Protein AF-A0A060Z9L2-F1 (afdb_monomer_lite)

Secondary structure (DSSP, 8-state):
--S------GGGTT--HHHHHHHHHHHHHH-S---SHHHHHTSBSTT-TTSEETTEE---HHHHHTT--BGGGGB-TTSSBPPHHHHHHHH-S-S-HHHHHHHHHHS-HHHHHHTTSSHHHHHHHHHS--

Radius of gyration: 17.35 Å; chains: 1; bounding box: 51×40×43 Å

Foldseek 3Di:
DDPPPPDPDPPPPPDDPVVVVVVVVVVVVLPPPDPDLVVQQADFLAQRCQQDDVSGTDDQVLCVVLVVTGNVSQADLQLARDDPVRNCVVRNCSDDNVSVVSRVVSHPPCSNVVSRPPSNPVVVVVVVVD

Organism: Oncorhynchus mykiss (NCBI:txid8022)

Structure (mmCIF, N/CA/C/O backbone):
data_AF-A0A060Z9L2-F1
#
_entry.id   AF-A0A060Z9L2-F1
#
loop_
_atom_site.group_PDB
_atom_site.id
_atom_site.type_symbol
_atom_site.label_atom_id
_atom_site.label_alt_id
_atom_site.label_comp_id
_atom_site.label_asym_id
_atom_site.label_entity_id
_atom_site.label_seq_id
_atom_site.pdbx_PDB_ins_code
_atom_site.Cartn_x
_atom_site.Cartn_y
_atom_site.Cartn_z
_atom_site.occupancy
_atom_site.B_iso_or_equiv
_atom_site.auth_seq_id
_atom_site.auth_comp_id
_atom_site.auth_asym_id
_atom_site.auth_atom_id
_atom_site.pdbx_PDB_model_num
ATOM 1 N N . MET A 1 1 ? 26.633 0.006 -10.367 1.00 34.53 1 MET A N 1
ATOM 2 C CA . MET A 1 1 ? 26.242 -1.398 -10.113 1.00 34.53 1 MET A CA 1
ATOM 3 C C . MET A 1 1 ? 24.764 -1.528 -10.430 1.00 34.53 1 MET A C 1
ATOM 5 O O . MET A 1 1 ? 23.983 -0.739 -9.917 1.00 34.53 1 MET A O 1
ATOM 9 N N . SER A 1 2 ? 24.419 -2.414 -11.362 1.00 31.83 2 SER A N 1
ATOM 10 C CA . SER A 1 2 ? 23.063 -2.561 -11.902 1.00 31.83 2 SER A CA 1
ATOM 11 C C . SER A 1 2 ? 22.111 -3.151 -10.847 1.00 31.83 2 SER A C 1
ATOM 13 O O . SER A 1 2 ? 22.476 -4.153 -10.234 1.00 31.83 2 SER A O 1
ATOM 15 N N . PRO A 1 3 ? 20.909 -2.585 -10.629 1.00 38.44 3 PRO A N 1
ATOM 16 C CA . PRO A 1 3 ? 19.928 -3.100 -9.668 1.00 38.44 3 PRO A CA 1
ATOM 17 C C . PRO A 1 3 ? 19.221 -4.387 -10.139 1.00 38.44 3 PRO A C 1
ATOM 19 O O . PRO A 1 3 ? 18.342 -4.888 -9.448 1.00 38.44 3 PRO A O 1
ATOM 22 N N . PHE A 1 4 ? 19.601 -4.940 -11.295 1.00 44.03 4 PHE A N 1
ATOM 23 C CA . PHE A 1 4 ? 18.936 -6.077 -11.937 1.00 44.03 4 PHE A CA 1
ATOM 24 C C . PHE A 1 4 ? 19.599 -7.432 -11.661 1.00 44.03 4 PHE A C 1
ATOM 26 O O . PHE A 1 4 ? 19.669 -8.270 -12.556 1.00 44.03 4 PHE A O 1
ATOM 33 N N . ALA A 1 5 ? 20.062 -7.688 -10.435 1.00 43.72 5 ALA A N 1
ATOM 34 C CA . ALA A 1 5 ? 20.358 -9.061 -10.015 1.00 43.72 5 ALA A CA 1
ATOM 35 C C . ALA A 1 5 ? 19.027 -9.813 -9.806 1.00 43.72 5 ALA A C 1
ATOM 37 O O . ALA A 1 5 ? 18.581 -10.047 -8.685 1.00 43.72 5 ALA A O 1
ATOM 38 N N . ILE A 1 6 ? 18.336 -10.085 -10.914 1.00 48.91 6 ILE A N 1
ATOM 39 C CA . ILE A 1 6 ? 17.106 -10.863 -10.961 1.00 48.91 6 ILE A CA 1
ATOM 40 C C . ILE A 1 6 ? 17.514 -12.325 -10.790 1.00 48.91 6 ILE A C 1
ATOM 42 O O . ILE A 1 6 ? 18.199 -12.880 -11.640 1.00 48.91 6 ILE A O 1
ATOM 46 N N . ILE A 1 7 ? 17.114 -12.872 -9.644 1.00 47.34 7 ILE A N 1
ATOM 47 C CA . ILE A 1 7 ? 16.848 -14.277 -9.316 1.00 47.34 7 ILE A CA 1
ATOM 48 C C . ILE A 1 7 ? 17.105 -15.226 -10.501 1.00 47.34 7 ILE A C 1
ATOM 50 O O . ILE A 1 7 ? 16.327 -15.259 -11.455 1.00 47.34 7 ILE A O 1
ATOM 54 N N . GLU A 1 8 ? 18.170 -16.023 -10.395 1.00 44.22 8 GLU A N 1
ATOM 55 C CA . GLU A 1 8 ? 18.462 -17.194 -11.232 1.00 44.22 8 GLU A CA 1
ATOM 56 C C . GLU A 1 8 ? 17.386 -18.276 -11.020 1.00 44.22 8 GLU A C 1
ATOM 58 O O . GLU A 1 8 ? 17.611 -19.292 -10.373 1.00 44.22 8 GLU A O 1
ATOM 63 N N . ASN A 1 9 ? 16.174 -18.041 -11.522 1.00 44.78 9 ASN A N 1
ATOM 64 C CA . ASN A 1 9 ? 15.174 -19.085 -11.720 1.00 44.78 9 ASN A CA 1
ATOM 65 C C . ASN A 1 9 ? 14.908 -19.198 -13.223 1.00 44.78 9 ASN A C 1
ATOM 67 O O . ASN A 1 9 ? 14.365 -18.287 -13.853 1.00 44.78 9 ASN A O 1
ATOM 71 N N . ASP A 1 10 ? 15.308 -20.339 -13.784 1.00 50.00 10 ASP A N 1
ATOM 72 C CA . ASP A 1 10 ? 15.391 -20.664 -15.216 1.00 50.00 10 ASP A CA 1
ATOM 73 C C . ASP A 1 10 ? 14.085 -20.525 -16.027 1.00 50.00 10 ASP A C 1
ATOM 75 O O . ASP A 1 10 ? 14.088 -20.624 -17.254 1.00 50.00 10 ASP A O 1
ATOM 79 N N . THR A 1 11 ? 12.947 -20.242 -15.394 1.00 52.81 11 THR A N 1
ATOM 80 C CA . THR A 1 11 ? 11.655 -20.096 -16.080 1.00 52.81 11 THR A CA 1
ATOM 81 C C . THR A 1 11 ? 11.498 -18.763 -16.820 1.00 52.81 11 THR A C 1
ATOM 83 O O . THR A 1 11 ? 10.706 -18.681 -17.759 1.00 52.81 11 THR A O 1
ATOM 86 N N . PHE A 1 12 ? 12.277 -17.731 -16.472 1.00 52.28 12 PHE A N 1
ATOM 87 C CA . PHE A 1 12 ? 12.202 -16.412 -17.121 1.00 52.28 12 PHE A CA 1
ATOM 88 C C . PHE A 1 12 ? 13.051 -16.274 -18.394 1.00 52.28 12 PHE A C 1
ATOM 90 O O . PHE A 1 12 ? 12.920 -15.283 -19.115 1.00 52.28 12 PHE A O 1
ATOM 97 N N . PHE A 1 13 ? 13.917 -17.237 -18.719 1.00 54.19 13 PHE A N 1
ATOM 98 C CA . PHE A 1 13 ? 14.834 -17.079 -19.854 1.00 54.19 13 PHE A CA 1
ATOM 99 C C . PHE A 1 13 ? 14.194 -17.360 -21.219 1.00 54.19 13 PHE A C 1
ATOM 101 O O . PHE A 1 13 ? 14.701 -16.875 -22.235 1.00 54.19 13 PHE A O 1
ATOM 108 N N . ASN A 1 14 ? 13.035 -18.030 -21.248 1.00 66.19 14 ASN A N 1
ATOM 109 C CA . ASN A 1 14 ? 12.383 -18.473 -22.484 1.00 66.19 14 ASN A CA 1
ATOM 110 C C . ASN A 1 14 ? 11.136 -17.658 -22.883 1.00 66.19 14 ASN A C 1
ATOM 112 O O . ASN A 1 14 ? 10.251 -18.152 -23.579 1.00 66.19 14 ASN A O 1
ATOM 116 N N . VAL A 1 15 ? 11.032 -16.398 -22.443 1.00 75.50 15 VAL A N 1
ATOM 117 C CA . VAL A 1 15 ? 9.974 -15.495 -22.930 1.00 75.50 15 VAL A CA 1
ATOM 118 C C . VAL A 1 15 ? 10.348 -14.965 -24.317 1.00 75.50 15 VAL A C 1
ATOM 120 O O . VAL A 1 15 ? 11.498 -14.573 -24.547 1.00 75.50 15 VAL A O 1
ATOM 123 N N . SER A 1 16 ? 9.386 -14.939 -25.245 1.00 84.25 16 SER A N 1
ATOM 124 C CA . SER A 1 16 ? 9.619 -14.470 -26.617 1.00 84.25 16 SER A CA 1
ATOM 125 C C . SER A 1 16 ? 10.138 -13.026 -26.646 1.00 84.25 16 SER A C 1
ATOM 127 O O . SER A 1 16 ? 9.896 -12.235 -25.730 1.00 84.25 16 SER A O 1
ATOM 129 N N . VAL A 1 17 ? 10.832 -12.657 -27.728 1.00 84.75 17 VAL A N 1
ATOM 130 C CA . VAL A 1 17 ? 11.328 -11.282 -27.934 1.00 84.75 17 VAL A CA 1
ATOM 131 C C . VAL A 1 17 ? 10.192 -10.260 -27.820 1.00 84.75 17 VAL A C 1
ATOM 133 O O . VAL A 1 17 ? 10.378 -9.213 -27.206 1.00 84.75 17 VAL A O 1
ATOM 136 N N . PHE A 1 18 ? 9.001 -10.604 -28.321 1.00 88.38 18 PHE A N 1
ATOM 137 C CA . PHE A 1 18 ? 7.803 -9.780 -28.188 1.00 88.38 18 PHE A CA 1
ATOM 138 C C . PHE A 1 18 ? 7.446 -9.513 -26.721 1.00 88.38 18 PHE A C 1
ATOM 140 O O . PHE A 1 18 ? 7.278 -8.362 -26.332 1.00 88.38 18 PHE A O 1
ATOM 147 N N . PHE A 1 19 ? 7.381 -10.549 -25.879 1.00 83.38 19 PHE A N 1
ATOM 148 C CA . PHE A 1 19 ? 7.061 -10.362 -24.462 1.00 83.38 19 PHE A CA 1
ATOM 149 C C . PHE A 1 19 ? 8.148 -9.589 -23.720 1.00 83.38 19 PHE A C 1
ATOM 151 O O . PHE A 1 19 ? 7.821 -8.764 -22.874 1.00 83.38 19 PHE A O 1
ATOM 158 N N . LYS A 1 20 ? 9.428 -9.797 -24.053 1.00 82.62 20 LYS A N 1
ATOM 159 C CA . LYS A 1 20 ? 10.523 -8.996 -23.482 1.00 82.62 20 LYS A CA 1
ATOM 160 C C . LYS A 1 20 ? 10.341 -7.513 -23.803 1.00 82.62 20 LYS A C 1
ATOM 162 O O . LYS A 1 20 ? 10.424 -6.692 -22.896 1.00 82.62 20 LYS A O 1
ATOM 167 N N . GLN A 1 21 ? 10.028 -7.183 -25.055 1.00 86.00 21 GLN A N 1
ATOM 168 C CA . GLN A 1 21 ? 9.754 -5.808 -25.478 1.00 86.00 21 GLN A CA 1
ATOM 169 C C . GLN A 1 21 ? 8.503 -5.242 -24.799 1.00 86.00 21 GLN A C 1
ATOM 171 O O . GLN A 1 21 ? 8.558 -4.145 -24.255 1.00 86.00 21 GLN A O 1
ATOM 176 N N . ALA A 1 22 ? 7.405 -6.002 -24.750 1.00 85.25 22 ALA A N 1
ATOM 177 C CA . ALA A 1 22 ? 6.170 -5.575 -24.097 1.00 85.25 22 ALA A CA 1
ATOM 178 C C . ALA A 1 22 ? 6.382 -5.299 -22.599 1.00 85.25 22 ALA A C 1
ATOM 180 O O . ALA A 1 22 ? 5.954 -4.262 -22.094 1.00 85.25 22 ALA A O 1
ATOM 181 N N . LEU A 1 23 ? 7.099 -6.186 -21.900 1.00 79.81 23 LEU A N 1
ATOM 182 C CA . LEU A 1 23 ? 7.460 -6.008 -20.494 1.00 79.81 23 LEU A CA 1
ATOM 183 C C . LEU A 1 23 ? 8.382 -4.802 -20.297 1.00 79.81 23 LEU A C 1
ATOM 185 O O . LEU A 1 23 ? 8.169 -4.033 -19.366 1.00 79.81 23 LEU A O 1
ATOM 189 N N . GLN A 1 24 ? 9.375 -4.601 -21.167 1.00 79.44 24 GLN A N 1
ATOM 190 C CA . GLN A 1 24 ? 10.261 -3.434 -21.112 1.00 79.44 24 GLN A CA 1
ATOM 191 C C . GLN A 1 24 ? 9.499 -2.124 -21.324 1.00 79.44 24 GLN A C 1
ATOM 193 O O . GLN A 1 24 ? 9.688 -1.188 -20.550 1.00 79.44 24 GLN A O 1
ATOM 198 N N . SER A 1 25 ? 8.614 -2.057 -22.320 1.00 81.50 25 SER A N 1
ATOM 199 C CA . SER A 1 25 ? 7.760 -0.889 -22.555 1.00 81.50 25 SER A CA 1
ATOM 200 C C . SER A 1 25 ? 6.819 -0.638 -21.378 1.00 81.50 25 SER A C 1
ATOM 202 O O . SER A 1 25 ? 6.672 0.499 -20.936 1.00 81.50 25 SER A O 1
ATOM 204 N N . TRP A 1 26 ? 6.232 -1.696 -20.815 1.00 76.12 26 TRP A N 1
ATOM 205 C CA . TRP A 1 26 ? 5.408 -1.600 -19.612 1.00 76.12 26 TRP A CA 1
ATOM 206 C C . TRP A 1 26 ? 6.200 -1.063 -18.414 1.00 76.12 26 TRP A C 1
ATOM 208 O O . TRP A 1 26 ? 5.756 -0.125 -17.756 1.00 76.12 26 TRP A O 1
ATOM 218 N N . LEU A 1 27 ? 7.401 -1.595 -18.165 1.00 73.94 27 LEU A N 1
ATOM 219 C CA . LEU A 1 27 ? 8.302 -1.126 -17.108 1.00 73.94 27 LEU A CA 1
ATOM 220 C C . LEU A 1 27 ? 8.652 0.355 -17.297 1.00 73.94 27 LEU A C 1
ATOM 222 O O . LEU A 1 27 ? 8.554 1.126 -16.347 1.00 73.94 27 LEU A O 1
ATOM 226 N N . GLN A 1 28 ? 9.002 0.777 -18.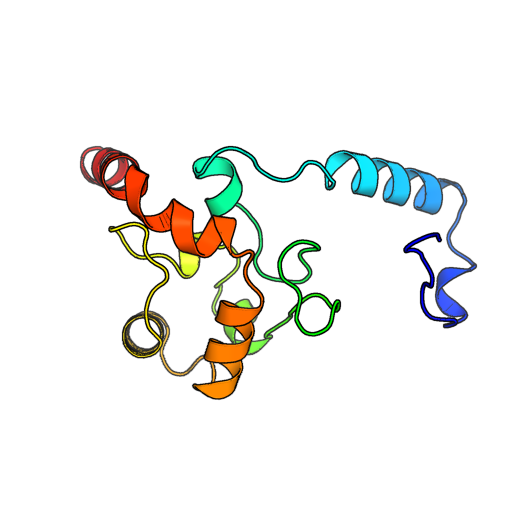515 1.00 73.38 28 GLN A N 1
ATOM 227 C CA . GLN A 1 28 ? 9.306 2.180 -18.818 1.00 73.38 28 GLN A CA 1
ATOM 228 C C . GLN A 1 28 ? 8.134 3.118 -18.512 1.00 73.38 28 GLN A C 1
ATOM 230 O O . GLN A 1 28 ? 8.357 4.212 -18.003 1.00 73.38 28 GLN A O 1
ATOM 235 N N . LEU A 1 29 ? 6.893 2.695 -18.767 1.00 68.69 29 LEU A N 1
ATOM 236 C CA . LEU A 1 29 ? 5.705 3.477 -18.416 1.00 68.69 29 LEU A CA 1
ATOM 237 C C . LEU A 1 29 ? 5.472 3.522 -16.898 1.00 68.69 29 LEU A C 1
ATOM 239 O O . LEU A 1 29 ? 5.139 4.579 -16.365 1.00 68.69 29 LEU A O 1
ATOM 243 N N . GLN A 1 30 ? 5.689 2.406 -16.198 1.00 64.75 30 GLN A N 1
ATOM 244 C CA . GLN A 1 30 ? 5.457 2.280 -14.754 1.00 64.75 30 GLN A CA 1
ATOM 245 C C . GLN A 1 30 ? 6.503 3.004 -13.887 1.00 64.75 30 GLN A C 1
ATOM 247 O O . GLN A 1 30 ? 6.177 3.458 -12.792 1.00 64.75 30 GLN A O 1
ATOM 252 N N . PHE A 1 31 ? 7.745 3.170 -14.355 1.00 66.75 31 PHE A N 1
ATOM 253 C CA . PHE A 1 31 ? 8.836 3.803 -13.591 1.00 66.75 31 PHE A CA 1
ATOM 254 C C . PHE A 1 31 ? 8.815 5.341 -13.578 1.00 66.75 31 PHE A C 1
ATOM 256 O O . PHE A 1 31 ? 9.861 5.986 -13.516 1.00 66.75 31 PHE A O 1
ATOM 263 N N . HIS A 1 32 ? 7.631 5.945 -13.571 1.00 68.44 32 HIS A N 1
ATOM 264 C CA . HIS A 1 32 ? 7.483 7.366 -13.274 1.00 68.44 32 HIS A CA 1
ATOM 265 C C . HIS A 1 32 ? 7.001 7.491 -11.827 1.00 68.44 32 HIS A C 1
ATOM 267 O O . HIS A 1 32 ? 5.830 7.209 -11.557 1.00 68.44 32 HIS A O 1
ATOM 273 N N . PRO A 1 33 ? 7.879 7.844 -10.866 1.00 69.50 33 PRO A N 1
ATOM 274 C CA . PRO A 1 33 ? 7.459 7.986 -9.482 1.00 69.50 33 PRO A CA 1
ATOM 275 C C . PRO A 1 33 ? 6.350 9.046 -9.411 1.00 69.50 33 PRO A C 1
ATOM 277 O O . PRO A 1 33 ? 6.529 10.141 -9.945 1.00 69.50 33 PRO A O 1
ATOM 280 N N . PRO A 1 34 ? 5.202 8.744 -8.785 1.00 79.69 34 PRO A N 1
ATOM 281 C CA . PRO A 1 34 ? 4.097 9.687 -8.723 1.00 79.69 34 PRO A CA 1
ATOM 282 C C . PRO A 1 34 ? 4.527 10.927 -7.934 1.00 79.69 34 PRO A C 1
ATOM 284 O O . PRO A 1 34 ? 5.000 10.823 -6.798 1.00 79.69 34 PRO A O 1
ATOM 287 N N . GLU A 1 35 ? 4.370 12.100 -8.542 1.00 78.38 35 GLU A N 1
ATOM 288 C CA . GLU A 1 35 ? 4.765 13.373 -7.932 1.00 78.38 35 GLU A CA 1
ATOM 289 C C . GLU A 1 35 ? 3.598 14.034 -7.198 1.00 78.38 35 GLU A C 1
ATOM 291 O O . GLU A 1 35 ? 3.790 14.642 -6.142 1.00 78.38 35 GLU A O 1
ATOM 296 N N . LYS A 1 36 ? 2.380 13.899 -7.741 1.00 83.75 36 LYS A N 1
ATOM 297 C CA . LYS A 1 36 ? 1.166 14.505 -7.183 1.00 83.75 36 LYS A CA 1
ATOM 298 C C . LYS A 1 36 ? 0.445 13.563 -6.224 1.00 83.75 36 LYS A C 1
ATOM 300 O O . LYS A 1 36 ? 0.457 12.345 -6.403 1.00 83.75 36 LYS A O 1
ATOM 305 N N . ILE A 1 37 ? -0.251 14.125 -5.237 1.00 81.62 37 ILE A N 1
ATOM 306 C CA . ILE A 1 37 ? -0.960 13.346 -4.210 1.00 81.62 37 ILE A CA 1
ATOM 307 C C . ILE A 1 37 ? -2.049 12.470 -4.833 1.00 81.62 37 ILE A C 1
ATOM 309 O O . ILE A 1 37 ? -2.180 11.309 -4.454 1.00 81.62 37 ILE A O 1
ATOM 313 N N . GLU A 1 38 ? -2.773 12.958 -5.838 1.00 83.56 38 GLU A N 1
ATOM 314 C CA . GLU A 1 38 ? -3.830 12.186 -6.502 1.00 83.56 38 GLU A CA 1
ATOM 315 C C . GLU A 1 38 ? -3.255 10.959 -7.224 1.00 83.56 38 GLU A C 1
ATOM 317 O O . GLU A 1 38 ? -3.895 9.910 -7.287 1.00 83.56 38 GLU A O 1
ATOM 322 N N . GLN A 1 39 ? -2.031 11.071 -7.748 1.00 85.81 39 GLN A N 1
ATOM 323 C CA . GLN A 1 39 ? -1.321 9.959 -8.380 1.00 85.81 39 GLN A CA 1
ATOM 324 C C . GLN A 1 39 ? -0.792 8.968 -7.342 1.00 85.81 39 GLN A C 1
ATOM 326 O O . GLN A 1 39 ? -0.830 7.764 -7.591 1.00 85.81 39 GLN A O 1
ATOM 331 N N . ILE A 1 40 ? -0.328 9.467 -6.190 1.00 87.69 40 ILE A N 1
ATOM 332 C CA . ILE A 1 40 ? 0.130 8.659 -5.051 1.00 87.69 40 ILE A CA 1
ATOM 333 C C . ILE A 1 40 ? -1.034 7.841 -4.474 1.00 87.69 40 ILE A C 1
ATOM 335 O O . ILE A 1 40 ? -0.895 6.641 -4.261 1.00 87.69 40 ILE A O 1
ATOM 339 N N . LEU A 1 41 ? -2.204 8.453 -4.277 1.00 87.62 41 LEU A N 1
ATOM 340 C CA . LEU A 1 41 ? -3.388 7.777 -3.733 1.00 87.62 41 LEU A CA 1
ATOM 341 C C . LEU A 1 41 ? -3.933 6.677 -4.658 1.00 87.62 41 LEU A C 1
ATOM 343 O O . LEU A 1 41 ? -4.495 5.696 -4.174 1.00 87.62 41 LEU A O 1
ATOM 347 N N . LYS A 1 42 ? -3.724 6.814 -5.973 1.00 89.31 42 LYS A N 1
ATOM 348 C CA . LYS A 1 42 ? -4.085 5.815 -6.993 1.00 89.31 42 LYS A CA 1
ATOM 349 C C . LYS A 1 42 ? -3.031 4.719 -7.180 1.00 89.31 42 LYS A C 1
ATOM 351 O O . LYS A 1 42 ? -3.209 3.849 -8.028 1.00 89.31 42 LYS A O 1
ATOM 356 N N . GLN A 1 43 ? -1.930 4.745 -6.427 1.00 89.44 43 GLN A N 1
ATOM 357 C CA . GLN A 1 43 ? -0.944 3.670 -6.478 1.00 89.44 43 GLN A CA 1
ATOM 358 C C . GLN A 1 43 ? -1.514 2.396 -5.870 1.00 89.44 43 GLN A C 1
ATOM 360 O O . GLN A 1 43 ? -2.077 2.422 -4.776 1.00 89.44 43 GLN A O 1
ATOM 365 N N . ILE A 1 44 ? -1.312 1.278 -6.563 1.00 91.94 44 ILE A N 1
ATOM 366 C CA . ILE A 1 44 ? -1.587 -0.057 -6.032 1.00 91.94 44 ILE A CA 1
ATOM 367 C C . ILE A 1 44 ? -0.612 -0.321 -4.876 1.00 91.94 44 ILE A C 1
ATOM 369 O O . ILE A 1 44 ? 0.569 0.004 -4.985 1.00 91.94 44 ILE A O 1
ATOM 373 N N . LEU A 1 45 ? -1.083 -0.888 -3.767 1.00 92.38 45 LEU A N 1
ATOM 374 C CA . LEU A 1 45 ? -0.239 -1.245 -2.616 1.00 92.38 45 LEU A CA 1
ATOM 375 C C . LEU A 1 45 ? 0.656 -2.446 -2.921 1.00 92.38 45 LEU A C 1
ATOM 377 O O . LEU A 1 45 ? 1.813 -2.511 -2.512 1.00 92.38 45 LEU A O 1
ATOM 381 N N . TRP A 1 46 ? 0.087 -3.402 -3.641 1.00 93.69 46 TRP A N 1
ATOM 382 C CA . TRP A 1 46 ? 0.641 -4.724 -3.850 1.00 93.69 46 TRP A CA 1
ATOM 383 C C . TRP A 1 46 ? 1.568 -4.797 -5.045 1.00 93.69 46 TRP A C 1
ATOM 385 O O . TRP A 1 46 ? 1.270 -4.244 -6.102 1.00 93.69 46 TRP A O 1
ATOM 395 N N . LEU A 1 47 ? 2.670 -5.531 -4.883 1.00 89.19 47 LEU A N 1
ATOM 396 C CA . LEU A 1 47 ? 3.672 -5.727 -5.934 1.00 89.19 47 LEU A CA 1
ATOM 397 C C . LEU A 1 47 ? 4.174 -4.402 -6.546 1.00 89.19 47 LEU A C 1
ATOM 399 O O . LEU A 1 47 ? 4.646 -4.363 -7.681 1.00 89.19 47 LEU A O 1
ATOM 403 N N . ASN A 1 48 ? 4.085 -3.310 -5.784 1.00 88.12 48 ASN A N 1
ATOM 404 C CA . ASN A 1 48 ? 4.506 -1.985 -6.206 1.00 88.12 48 ASN A CA 1
ATOM 405 C C . ASN A 1 48 ? 5.996 -1.805 -5.914 1.00 88.12 48 ASN A C 1
ATOM 407 O O . ASN A 1 48 ? 6.438 -1.978 -4.779 1.00 88.12 48 ASN A O 1
ATOM 411 N N . SER A 1 49 ? 6.769 -1.391 -6.918 1.00 87.12 49 SER A N 1
ATOM 412 C CA . SER A 1 49 ? 8.211 -1.148 -6.785 1.00 87.12 49 SER A CA 1
ATOM 413 C C . SER A 1 49 ? 8.566 -0.033 -5.795 1.00 87.12 49 SER A C 1
ATOM 415 O O . SER A 1 49 ? 9.726 0.099 -5.418 1.00 87.12 49 SER A O 1
ATOM 417 N N . ASN A 1 50 ? 7.592 0.779 -5.380 1.00 87.69 50 ASN A N 1
ATOM 418 C CA . ASN A 1 50 ? 7.757 1.809 -4.360 1.00 87.69 50 ASN A CA 1
ATOM 419 C C . ASN A 1 50 ? 7.416 1.313 -2.943 1.00 87.69 50 ASN A C 1
ATOM 421 O O . ASN A 1 50 ? 7.843 1.943 -1.981 1.00 87.69 50 ASN A O 1
ATOM 425 N N . VAL A 1 51 ? 6.661 0.217 -2.793 1.00 88.56 51 VAL A N 1
ATOM 426 C CA . VAL A 1 51 ? 6.213 -0.320 -1.494 1.00 88.56 51 VAL A CA 1
ATOM 427 C C . VAL A 1 51 ? 6.964 -1.616 -1.210 1.00 88.56 51 VAL A C 1
ATOM 429 O O . VAL A 1 51 ? 6.560 -2.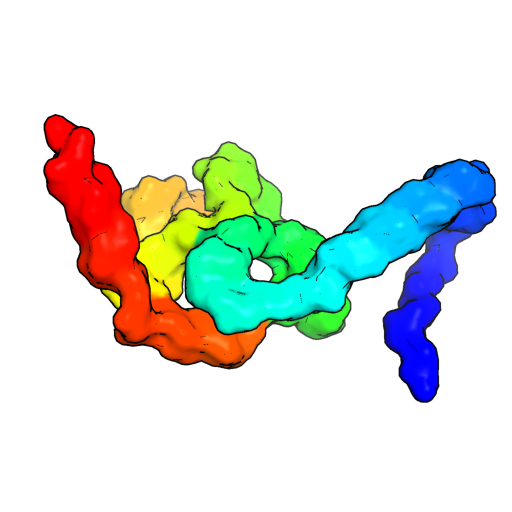700 -1.636 1.00 88.56 51 VAL A O 1
ATOM 432 N N . LEU A 1 52 ? 8.096 -1.492 -0.514 1.00 86.56 52 LEU A N 1
ATOM 433 C CA . LEU A 1 52 ? 9.075 -2.569 -0.368 1.00 86.56 52 LEU A CA 1
ATOM 434 C C . LEU A 1 52 ? 9.360 -2.884 1.105 1.00 86.56 52 LEU A C 1
ATOM 436 O O . LEU A 1 52 ? 9.669 -1.981 1.882 1.00 86.56 52 LEU A O 1
ATOM 440 N N . VAL A 1 53 ? 9.363 -4.169 1.458 1.00 84.62 53 VAL A N 1
ATOM 441 C CA . VAL A 1 53 ? 9.979 -4.684 2.694 1.00 84.62 53 VAL A CA 1
ATOM 442 C C . VAL A 1 53 ? 11.260 -5.393 2.285 1.00 84.62 53 VAL A C 1
ATOM 444 O O . VAL A 1 53 ? 11.232 -6.252 1.411 1.00 84.62 53 VAL A O 1
ATOM 447 N N . ASP A 1 54 ? 12.398 -4.989 2.849 1.00 83.06 54 ASP A N 1
ATOM 448 C CA . ASP A 1 54 ? 13.710 -5.570 2.529 1.00 83.06 54 ASP A CA 1
ATOM 449 C C . ASP A 1 54 ? 14.011 -5.647 1.015 1.00 83.06 54 ASP A C 1
ATOM 451 O O . ASP A 1 54 ? 14.614 -6.595 0.521 1.00 83.06 54 ASP A O 1
ATOM 455 N N . LYS A 1 55 ? 13.607 -4.602 0.270 1.00 81.56 55 LYS A N 1
ATOM 456 C CA . LYS A 1 55 ? 13.715 -4.463 -1.203 1.00 81.56 55 LYS A CA 1
ATOM 457 C C . LYS A 1 55 ? 12.816 -5.398 -2.022 1.00 81.56 55 LYS A C 1
ATOM 459 O O . LYS A 1 55 ? 12.922 -5.409 -3.246 1.00 81.56 55 LYS A O 1
ATOM 464 N N . ILE A 1 56 ? 11.916 -6.131 -1.377 1.00 83.31 56 ILE A N 1
ATOM 465 C CA . ILE A 1 56 ? 10.955 -7.018 -2.029 1.00 83.31 56 ILE A CA 1
ATOM 466 C C . ILE A 1 56 ? 9.565 -6.364 -1.973 1.00 83.31 56 ILE A C 1
ATOM 468 O O . ILE A 1 56 ? 9.167 -5.872 -0.912 1.00 83.31 56 ILE A O 1
ATOM 472 N N . PRO A 1 57 ? 8.816 -6.322 -3.091 1.00 87.50 57 PRO A N 1
ATOM 473 C CA . PRO A 1 57 ? 7.457 -5.796 -3.094 1.00 87.50 57 PRO A CA 1
ATOM 474 C C . PRO A 1 57 ? 6.525 -6.562 -2.156 1.00 87.50 57 PRO A C 1
ATOM 476 O O . PRO A 1 57 ? 6.542 -7.792 -2.107 1.00 87.50 57 PRO A O 1
ATOM 479 N N . VAL A 1 58 ? 5.684 -5.827 -1.432 1.00 91.38 58 VAL A N 1
ATOM 480 C CA . VAL A 1 58 ? 4.757 -6.415 -0.457 1.00 91.38 58 VAL A CA 1
ATOM 481 C C . VAL A 1 58 ? 3.546 -7.032 -1.152 1.00 91.38 58 VAL A C 1
ATOM 483 O O . VAL A 1 58 ? 2.997 -6.469 -2.102 1.00 91.38 58 VAL A O 1
ATOM 486 N N . PHE A 1 59 ? 3.081 -8.167 -0.631 1.00 93.31 59 PHE A N 1
ATOM 487 C CA . PHE A 1 59 ? 1.790 -8.750 -0.983 1.00 93.31 59 PHE A CA 1
ATOM 488 C C . PHE A 1 59 ? 1.117 -9.357 0.253 1.00 93.31 59 PHE A C 1
ATOM 490 O O . PHE A 1 59 ? 1.690 -10.225 0.907 1.00 93.31 59 PHE A O 1
ATOM 497 N N . MET A 1 60 ? -0.105 -8.913 0.562 1.00 93.69 60 MET A N 1
ATOM 498 C CA . MET A 1 60 ? -0.918 -9.448 1.661 1.00 93.69 60 MET A CA 1
ATOM 499 C C . MET A 1 60 ? -2.249 -9.966 1.118 1.00 93.69 60 MET A C 1
ATOM 501 O O . MET A 1 60 ? -3.198 -9.205 0.933 1.00 93.69 60 MET A O 1
ATOM 505 N N . GLY A 1 61 ? -2.324 -11.280 0.885 1.00 94.19 61 GLY A N 1
ATOM 506 C CA . GLY A 1 61 ? -3.460 -11.919 0.207 1.00 94.19 61 GLY A CA 1
ATOM 507 C C . GLY A 1 61 ? -4.817 -11.635 0.858 1.00 94.19 61 GLY A C 1
ATOM 508 O O . GLY A 1 61 ? -5.755 -11.261 0.168 1.00 94.19 61 GLY A O 1
ATOM 509 N N . LYS A 1 62 ? -4.910 -11.688 2.192 1.00 94.31 62 LYS A N 1
ATOM 510 C CA . LYS A 1 62 ? -6.169 -11.416 2.911 1.00 94.31 62 LYS A CA 1
ATOM 511 C C . LYS A 1 62 ? -6.682 -9.986 2.724 1.00 94.31 62 LYS A C 1
ATOM 513 O O . LYS A 1 62 ? -7.888 -9.774 2.673 1.00 94.31 62 LYS A O 1
ATOM 518 N N . MET A 1 63 ? -5.780 -9.006 2.638 1.00 94.94 63 MET A N 1
ATOM 519 C CA . MET A 1 63 ? -6.157 -7.614 2.379 1.00 94.94 63 MET A CA 1
ATOM 520 C C . MET A 1 63 ? -6.591 -7.434 0.921 1.00 94.94 63 MET A C 1
ATOM 522 O O . MET A 1 63 ? -7.601 -6.785 0.661 1.00 94.94 63 MET A O 1
ATOM 526 N N . PHE A 1 64 ? -5.879 -8.076 -0.009 1.00 95.75 64 PHE A N 1
ATOM 527 C CA . PHE A 1 64 ? -6.229 -8.096 -1.428 1.00 95.75 64 PHE A CA 1
ATOM 528 C C . PHE A 1 64 ? -7.613 -8.714 -1.682 1.00 95.75 64 PHE A C 1
ATOM 530 O O . PHE A 1 64 ? -8.448 -8.106 -2.345 1.00 95.75 64 PHE A O 1
ATOM 537 N N . GLU A 1 65 ? -7.898 -9.880 -1.097 1.00 95.06 65 GLU A N 1
ATOM 538 C CA . GLU A 1 65 ? -9.198 -10.564 -1.196 1.00 95.06 65 GLU A CA 1
ATOM 539 C C . GLU A 1 65 ? -10.353 -9.732 -0.621 1.00 95.06 65 GLU A C 1
ATOM 541 O O . GLU A 1 65 ? -11.505 -9.890 -1.023 1.00 95.06 65 GLU A O 1
ATOM 546 N N . LYS A 1 66 ? -10.049 -8.824 0.311 1.00 94.31 66 LYS A N 1
ATOM 547 C CA . LYS A 1 66 ? -11.003 -7.871 0.889 1.00 94.31 66 LYS A CA 1
ATOM 548 C C . LYS A 1 66 ? -11.166 -6.592 0.070 1.00 94.31 66 LYS A C 1
ATOM 550 O O . LYS A 1 66 ? -11.903 -5.707 0.492 1.00 94.31 66 LYS A O 1
ATOM 555 N N . GLY A 1 67 ? -10.517 -6.504 -1.090 1.00 94.56 67 GLY A N 1
ATOM 556 C CA . GLY A 1 67 ? -10.627 -5.369 -2.001 1.00 94.56 67 GLY A CA 1
ATOM 557 C C . GLY A 1 67 ? -9.780 -4.161 -1.606 1.00 94.56 67 GLY A C 1
ATOM 558 O O . GLY A 1 67 ? -9.959 -3.098 -2.186 1.00 94.56 67 GLY A O 1
ATOM 559 N N . ILE A 1 68 ? -8.848 -4.306 -0.659 1.00 95.94 68 ILE A N 1
ATOM 560 C CA . ILE A 1 68 ? -7.890 -3.248 -0.323 1.00 95.94 68 ILE A CA 1
ATOM 561 C C . ILE A 1 68 ? -6.796 -3.304 -1.384 1.00 95.94 68 ILE A C 1
ATOM 563 O O . ILE A 1 68 ? -5.961 -4.207 -1.342 1.00 95.94 68 ILE A O 1
ATOM 567 N N . LEU A 1 69 ? -6.812 -2.399 -2.361 1.00 94.56 69 LEU A N 1
ATOM 568 C CA . LEU A 1 69 ? -5.950 -2.462 -3.547 1.00 94.56 69 LEU A CA 1
ATOM 569 C C . LEU A 1 69 ? -5.030 -1.251 -3.660 1.00 94.56 69 LEU A C 1
ATOM 571 O O . LEU A 1 69 ? -3.855 -1.403 -4.001 1.00 94.56 69 LEU A O 1
ATOM 575 N N . PHE A 1 70 ? -5.551 -0.065 -3.373 1.00 93.12 70 PHE A N 1
ATOM 576 C CA . PHE A 1 70 ? -4.883 1.212 -3.575 1.00 93.12 70 PHE A CA 1
ATOM 577 C C . PHE A 1 70 ? -4.482 1.860 -2.254 1.00 93.12 70 PHE A C 1
ATOM 579 O O . PHE A 1 70 ? -5.048 1.586 -1.197 1.00 93.12 70 PHE A O 1
ATOM 586 N N . LEU A 1 71 ? -3.528 2.789 -2.311 1.00 91.75 71 LEU A N 1
ATOM 587 C CA . LEU A 1 71 ? -3.132 3.564 -1.137 1.00 91.75 71 LEU A CA 1
ATOM 588 C C . LEU A 1 71 ? -4.315 4.338 -0.529 1.00 91.75 71 LEU A C 1
ATOM 590 O O . LEU A 1 71 ? -4.404 4.457 0.690 1.00 91.75 71 LEU A O 1
ATOM 594 N N . ASN A 1 72 ? -5.246 4.819 -1.358 1.00 91.81 72 ASN A N 1
ATOM 595 C CA . ASN A 1 72 ? -6.475 5.473 -0.901 1.00 91.81 72 ASN A CA 1
ATOM 596 C C . ASN A 1 72 ? -7.349 4.585 0.005 1.00 91.81 72 ASN A C 1
ATOM 598 O O . ASN A 1 72 ? -8.047 5.113 0.868 1.00 91.81 72 ASN A O 1
ATOM 602 N N . ASP A 1 73 ? -7.284 3.260 -0.147 1.00 93.38 73 ASP A N 1
ATOM 603 C CA . ASP A 1 73 ? -8.110 2.318 0.621 1.00 93.38 73 ASP A CA 1
ATOM 604 C C . ASP A 1 73 ? -7.637 2.186 2.075 1.00 93.38 73 ASP A C 1
ATOM 606 O O . ASP A 1 73 ? -8.397 1.741 2.936 1.00 93.38 73 ASP A O 1
ATOM 610 N N . ILE A 1 74 ? -6.394 2.600 2.355 1.00 92.56 74 ILE A N 1
ATOM 611 C CA . ILE A 1 74 ? -5.789 2.616 3.695 1.00 92.56 74 ILE A CA 1
ATOM 612 C C . ILE A 1 74 ? -5.600 4.037 4.247 1.00 92.56 74 ILE A C 1
ATOM 614 O O . ILE A 1 74 ? -4.922 4.228 5.257 1.00 92.56 74 ILE A O 1
ATOM 618 N N . VAL A 1 75 ? -6.193 5.044 3.598 1.00 90.50 75 VAL A N 1
ATOM 619 C CA . VAL A 1 75 ? -6.098 6.459 3.979 1.00 90.50 75 VAL A CA 1
ATOM 620 C C . VAL A 1 75 ? -7.478 7.023 4.344 1.00 90.50 75 VAL A C 1
ATOM 622 O O . VAL A 1 75 ? -8.446 6.925 3.585 1.00 90.50 75 VAL A O 1
ATOM 625 N N . ASN A 1 76 ? -7.573 7.668 5.509 1.00 86.94 76 ASN A N 1
ATOM 626 C CA . ASN A 1 76 ? -8.820 8.260 5.996 1.00 86.94 76 ASN A CA 1
ATOM 627 C C . ASN A 1 76 ? -9.180 9.575 5.275 1.00 86.94 76 ASN A C 1
ATOM 629 O O . ASN A 1 76 ? -8.467 10.059 4.394 1.00 86.94 76 ASN A O 1
ATOM 633 N N . CYS A 1 77 ? -10.325 10.168 5.621 1.00 80.69 77 CYS A N 1
ATOM 634 C CA . CYS A 1 77 ? -10.788 11.438 5.042 1.00 80.69 77 CYS A CA 1
ATOM 635 C C . CYS A 1 77 ? -9.816 12.607 5.279 1.00 80.69 77 CYS A C 1
ATOM 637 O O . CYS A 1 77 ? -9.674 13.482 4.425 1.00 80.69 77 CYS A O 1
ATOM 639 N N . ASN A 1 78 ? -9.076 12.565 6.387 1.00 76.38 78 ASN A N 1
ATOM 640 C CA . ASN A 1 78 ? -8.049 13.544 6.741 1.00 76.38 78 ASN A CA 1
ATOM 641 C C . ASN A 1 78 ? -6.712 13.296 6.027 1.00 76.38 78 ASN A C 1
ATOM 643 O O . ASN A 1 78 ? -5.755 14.033 6.261 1.00 76.38 78 ASN A O 1
ATOM 647 N N . GLY A 1 79 ? -6.631 12.248 5.201 1.00 75.50 79 GLY A N 1
ATOM 648 C CA . GLY A 1 79 ? -5.491 11.984 4.324 1.00 75.50 79 GLY A CA 1
ATOM 649 C C . GLY A 1 79 ? -4.375 11.237 5.027 1.00 75.50 79 GLY A C 1
ATOM 650 O O . GLY A 1 79 ? -3.356 10.901 4.428 1.00 75.50 79 GLY A O 1
ATOM 651 N N . ARG A 1 80 ? -4.579 10.907 6.299 1.00 85.38 80 ARG A N 1
ATOM 652 C CA . ARG A 1 80 ? -3.638 10.122 7.079 1.00 85.38 80 ARG A CA 1
ATOM 653 C C . ARG A 1 80 ? -3.882 8.649 6.820 1.00 85.38 80 ARG A C 1
ATOM 655 O O . ARG A 1 80 ? -5.021 8.211 6.673 1.00 85.38 80 ARG A O 1
ATOM 662 N N . VAL A 1 81 ? -2.795 7.888 6.808 1.00 89.81 81 VAL A N 1
ATOM 663 C CA . VAL A 1 81 ? -2.876 6.430 6.849 1.00 89.81 81 VAL A CA 1
ATOM 664 C C . VAL A 1 81 ? -3.661 6.041 8.102 1.00 89.81 81 VAL A C 1
ATOM 666 O O . VAL A 1 81 ? -3.316 6.486 9.200 1.00 89.81 81 VAL A O 1
ATOM 669 N N . MET A 1 82 ? -4.729 5.270 7.913 1.00 92.19 82 MET A N 1
ATOM 670 C CA . MET A 1 82 ? -5.568 4.754 8.993 1.00 92.19 82 MET A CA 1
ATOM 671 C C . MET A 1 82 ? -4.725 3.918 9.940 1.00 92.19 82 MET A C 1
ATOM 673 O O . MET A 1 82 ? -3.944 3.097 9.479 1.00 92.19 82 MET A O 1
ATOM 677 N N . SER A 1 83 ? -4.911 4.090 11.243 1.00 92.44 83 SER A N 1
ATOM 678 C CA . SER A 1 83 ? -4.361 3.206 12.265 1.00 92.44 83 SER A CA 1
ATOM 679 C C . SER A 1 83 ? -4.871 1.771 12.102 1.00 92.44 83 SER A C 1
ATOM 681 O O . SER A 1 83 ? -5.896 1.512 11.473 1.00 92.44 83 SER A O 1
ATOM 683 N N . PHE A 1 84 ? -4.185 0.821 12.741 1.00 93.88 84 PHE A N 1
ATOM 684 C CA . PHE A 1 84 ? -4.613 -0.579 12.753 1.00 93.88 84 PHE A CA 1
ATOM 685 C C . PHE A 1 84 ? -6.054 -0.755 13.258 1.00 93.88 84 PHE A C 1
ATOM 687 O O . PHE A 1 84 ? -6.787 -1.595 12.739 1.00 93.88 84 PHE A O 1
ATOM 694 N N . MET A 1 85 ? -6.459 0.044 14.251 1.00 94.12 85 MET A N 1
ATOM 695 C CA . MET A 1 85 ? -7.809 -0.003 14.813 1.00 94.12 85 MET A CA 1
ATOM 696 C C . MET A 1 85 ? -8.842 0.516 13.808 1.00 94.12 85 MET A C 1
ATOM 698 O O . MET A 1 85 ? -9.806 -0.192 13.549 1.00 94.12 85 MET A O 1
ATOM 702 N N . GLU A 1 86 ? -8.599 1.674 13.178 1.00 94.00 86 GLU A N 1
ATOM 703 C CA . GLU A 1 86 ? -9.477 2.230 12.129 1.00 94.00 86 GLU A CA 1
ATOM 704 C C . GLU A 1 86 ? -9.627 1.258 10.946 1.00 94.00 86 GLU A C 1
ATOM 706 O O . GLU A 1 86 ? -10.731 1.009 10.466 1.00 94.00 86 GLU A O 1
ATOM 711 N N . LEU A 1 87 ? -8.521 0.652 10.498 1.00 94.38 87 LEU A N 1
ATOM 712 C CA . LEU A 1 87 ? -8.545 -0.328 9.411 1.00 94.38 87 LEU A CA 1
ATOM 713 C C . LEU A 1 87 ? -9.342 -1.584 9.797 1.00 94.38 87 LEU A C 1
ATOM 715 O O . LEU A 1 87 ? -10.108 -2.110 8.989 1.00 94.38 87 LEU A O 1
ATOM 719 N N . SER A 1 88 ? -9.156 -2.065 11.029 1.00 94.62 88 SER A N 1
ATOM 720 C CA . SER A 1 88 ? -9.851 -3.250 11.540 1.00 94.62 88 SER A CA 1
ATOM 721 C C . SER A 1 88 ? -11.341 -3.004 11.751 1.00 94.62 88 SER A C 1
ATOM 723 O O . SER A 1 88 ? -12.133 -3.928 11.601 1.00 94.62 88 SER A O 1
ATOM 725 N N . GLU A 1 89 ? -11.733 -1.777 12.085 1.00 95.06 89 GLU A N 1
ATOM 726 C CA . GLU A 1 89 ? -13.135 -1.377 12.181 1.00 95.06 89 GLU A CA 1
ATOM 727 C C . GLU A 1 89 ? -13.804 -1.367 10.799 1.00 95.06 89 GLU A C 1
ATOM 729 O O . GLU A 1 89 ? -14.909 -1.884 10.651 1.00 95.06 89 GLU A O 1
ATOM 734 N N . LEU A 1 90 ? -13.106 -0.869 9.772 1.00 94.25 90 LEU A N 1
ATOM 735 C CA . LEU A 1 90 ? -13.653 -0.751 8.418 1.00 94.25 90 LEU A CA 1
ATOM 736 C C . LEU A 1 90 ? -13.713 -2.088 7.658 1.00 94.25 90 LEU A C 1
ATOM 738 O O . LEU A 1 90 ? -14.691 -2.363 6.966 1.00 94.25 90 LEU A O 1
ATOM 742 N N . TYR A 1 91 ? -12.679 -2.926 7.776 1.00 94.06 91 TYR A N 1
ATOM 743 C CA . TYR A 1 91 ? -12.551 -4.161 6.985 1.00 94.06 91 TYR A CA 1
ATOM 744 C C . TYR A 1 91 ? -12.617 -5.453 7.817 1.00 94.06 91 TYR A C 1
ATOM 746 O O . TYR A 1 91 ? -12.577 -6.560 7.263 1.00 94.06 91 TYR A O 1
ATOM 754 N N . GLY A 1 92 ? -12.719 -5.348 9.143 1.00 93.12 92 GLY A N 1
ATOM 755 C CA . GLY A 1 92 ? -12.600 -6.481 10.057 1.00 93.12 92 GLY A CA 1
ATOM 756 C C . GLY A 1 92 ? -11.152 -6.957 10.220 1.00 93.12 92 GLY A C 1
ATOM 757 O O . GLY A 1 92 ? -10.183 -6.267 9.902 1.00 93.12 92 GLY A O 1
ATOM 758 N N . LYS A 1 93 ? -10.977 -8.190 10.707 1.00 91.69 93 LYS A N 1
ATOM 759 C CA . LYS A 1 93 ? -9.648 -8.785 10.923 1.00 91.69 93 LYS A CA 1
ATOM 760 C C . LYS A 1 93 ? -9.020 -9.252 9.602 1.00 91.69 93 LYS A C 1
ATOM 762 O O . LYS A 1 93 ? -9.077 -10.435 9.266 1.00 91.69 93 LYS A O 1
ATOM 767 N N . VAL A 1 94 ? -8.408 -8.322 8.870 1.00 93.69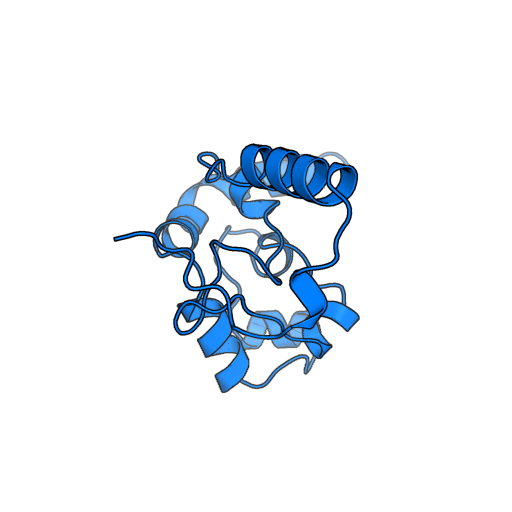 94 VAL A N 1
ATOM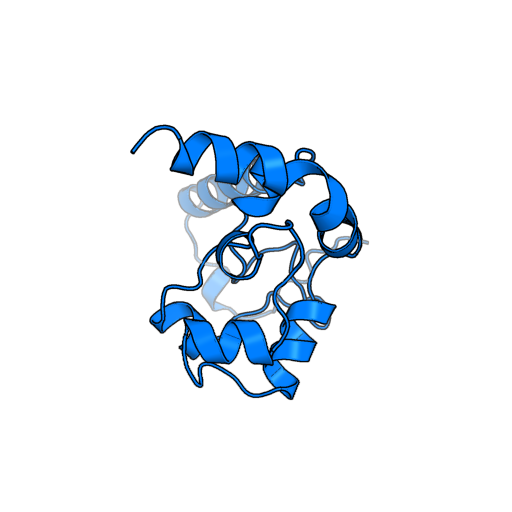 768 C CA . VAL A 1 94 ? -7.742 -8.591 7.578 1.00 93.69 94 VAL A CA 1
ATOM 769 C C . VAL A 1 94 ? -6.252 -8.911 7.701 1.00 93.69 94 VAL A C 1
ATOM 771 O O . VAL A 1 94 ? -5.702 -9.603 6.851 1.00 93.69 94 VAL A O 1
ATOM 774 N N . CYS A 1 95 ? -5.605 -8.454 8.772 1.00 94.25 95 CYS A N 1
ATOM 775 C CA . CYS A 1 95 ? -4.195 -8.709 9.062 1.00 94.25 95 CYS A CA 1
ATOM 776 C C . CYS A 1 95 ? -3.923 -8.665 10.576 1.00 94.25 95 CYS A C 1
ATOM 778 O O . CYS A 1 95 ? -4.782 -8.281 11.377 1.00 94.25 95 CYS A O 1
ATOM 780 N N . SER A 1 96 ? -2.736 -9.107 10.977 1.00 95.38 96 SER A N 1
ATOM 781 C CA . SER A 1 96 ? -2.173 -8.908 12.314 1.00 95.38 96 SER A CA 1
ATOM 782 C C . SER A 1 96 ? -1.541 -7.519 12.451 1.00 95.38 96 SER A C 1
ATOM 784 O O . SER A 1 96 ? -1.208 -6.868 11.461 1.00 95.38 96 SER A O 1
ATOM 786 N N . ILE A 1 97 ? -1.314 -7.070 13.689 1.00 94.00 97 ILE A N 1
ATOM 787 C CA . ILE A 1 97 ? -0.637 -5.790 13.946 1.00 94.00 97 ILE A CA 1
ATOM 788 C C . ILE A 1 97 ? 0.794 -5.778 13.381 1.00 94.00 97 ILE A C 1
ATOM 790 O O . ILE A 1 97 ? 1.281 -4.740 12.942 1.00 94.00 97 ILE A O 1
ATOM 794 N N . GLN A 1 98 ? 1.466 -6.933 13.359 1.00 93.94 98 GLN A N 1
ATOM 795 C CA . GLN A 1 98 ? 2.808 -7.085 12.803 1.00 93.94 98 GLN A CA 1
ATOM 796 C C . GLN A 1 98 ? 2.805 -6.886 11.286 1.00 93.94 98 GLN A C 1
ATOM 798 O O . GLN A 1 98 ? 3.586 -6.081 10.786 1.00 93.94 98 GLN A O 1
ATOM 803 N N . GLU A 1 99 ? 1.904 -7.569 10.575 1.00 93.56 99 GLU A N 1
ATOM 804 C CA . GLU A 1 99 ? 1.729 -7.412 9.125 1.00 93.56 99 GLU A CA 1
ATOM 805 C C . GLU A 1 99 ? 1.354 -5.966 8.784 1.00 93.56 99 GLU A C 1
ATOM 807 O O . GLU A 1 99 ? 1.979 -5.348 7.927 1.00 93.56 99 GLU A O 1
ATOM 812 N N . TYR A 1 100 ? 0.410 -5.376 9.520 1.00 95.06 100 TYR A N 1
ATOM 813 C CA . TYR A 1 100 ? 0.059 -3.968 9.349 1.00 95.06 100 TYR A CA 1
ATOM 814 C C . TYR A 1 100 ? 1.284 -3.051 9.500 1.00 95.06 100 TYR A C 1
ATOM 816 O O . TYR A 1 100 ? 1.551 -2.214 8.637 1.00 95.06 100 TYR A O 1
ATOM 824 N N . ASN A 1 101 ? 2.080 -3.233 10.557 1.00 93.00 101 ASN A N 1
ATOM 825 C CA . ASN A 1 101 ? 3.276 -2.423 10.773 1.00 93.00 101 ASN A CA 1
ATOM 826 C C . ASN A 1 101 ? 4.303 -2.603 9.648 1.00 93.00 101 ASN A C 1
ATOM 828 O O . ASN A 1 101 ? 4.895 -1.612 9.227 1.00 93.00 101 ASN A O 1
ATOM 832 N N . GLN A 1 102 ? 4.483 -3.825 9.134 1.00 92.75 102 GLN A N 1
ATOM 833 C CA . GLN A 1 102 ? 5.337 -4.092 7.972 1.00 92.75 102 GLN A CA 1
ATOM 834 C C . GLN A 1 102 ? 4.855 -3.336 6.730 1.00 92.75 102 GLN A C 1
ATOM 836 O O . GLN A 1 102 ? 5.665 -2.727 6.035 1.00 92.75 102 GLN A O 1
ATOM 841 N N . LEU A 1 103 ? 3.545 -3.315 6.466 1.00 92.81 103 LEU A N 1
ATOM 842 C CA . LEU A 1 103 ? 2.985 -2.554 5.348 1.00 92.81 103 LEU A CA 1
ATOM 843 C C . LEU A 1 103 ? 3.272 -1.056 5.500 1.00 92.81 103 LEU A C 1
ATOM 845 O O . LEU A 1 103 ? 3.749 -0.415 4.564 1.00 92.81 103 LEU A O 1
ATOM 849 N N . ILE A 1 104 ? 3.021 -0.488 6.682 1.00 92.06 104 ILE A N 1
ATOM 850 C CA . ILE A 1 104 ? 3.213 0.950 6.897 1.00 92.06 104 ILE A CA 1
ATOM 851 C C . ILE A 1 104 ? 4.688 1.335 6.809 1.00 92.06 104 I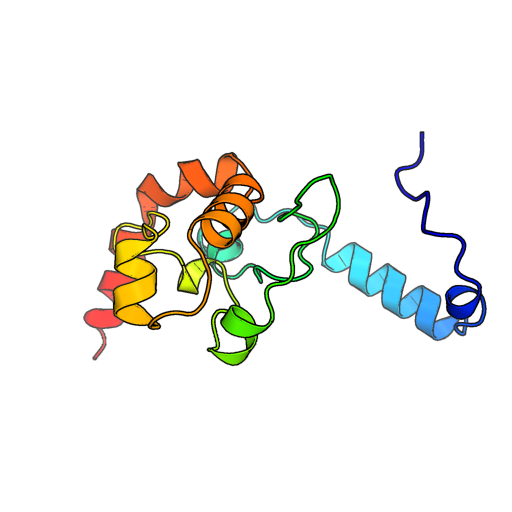LE A C 1
ATOM 853 O O . ILE A 1 104 ? 5.009 2.391 6.251 1.00 92.06 104 ILE A O 1
ATOM 857 N N . THR A 1 105 ? 5.601 0.510 7.323 1.00 90.44 105 THR A N 1
ATOM 858 C CA . THR A 1 105 ? 7.042 0.775 7.216 1.00 90.44 105 THR A CA 1
ATOM 859 C C . THR A 1 105 ? 7.542 0.659 5.776 1.00 90.44 105 THR A C 1
ATOM 861 O O . THR A 1 105 ? 8.411 1.453 5.401 1.00 90.44 105 THR A O 1
ATOM 864 N N . ALA A 1 106 ? 6.937 -0.216 4.967 1.00 92.19 106 ALA A N 1
ATOM 865 C CA . ALA A 1 106 ? 7.237 -0.392 3.545 1.00 92.19 106 ALA A CA 1
ATOM 866 C C . ALA A 1 106 ? 6.853 0.806 2.667 1.00 92.19 106 ALA A C 1
ATOM 868 O O . ALA A 1 106 ? 7.437 1.005 1.601 1.00 92.19 106 ALA A O 1
ATOM 869 N N . LEU A 1 107 ? 5.874 1.612 3.093 1.00 91.12 107 LEU A N 1
ATOM 870 C CA . LEU A 1 107 ? 5.480 2.809 2.354 1.00 91.12 107 LEU A CA 1
ATOM 871 C C . LEU A 1 107 ? 6.636 3.827 2.296 1.00 91.12 107 LEU A C 1
ATOM 873 O O . LEU A 1 107 ? 7.272 4.105 3.322 1.00 91.12 107 LEU A O 1
ATOM 877 N N . PRO A 1 108 ? 6.868 4.485 1.146 1.00 88.94 108 PRO A N 1
ATOM 878 C CA . PRO A 1 108 ? 7.818 5.582 1.049 1.00 88.94 108 PRO A CA 1
ATOM 879 C C . PRO A 1 108 ? 7.554 6.664 2.098 1.00 88.94 108 PRO A C 1
ATOM 881 O O . PRO A 1 108 ? 6.421 7.102 2.314 1.00 88.94 108 PRO A O 1
ATOM 884 N N . GLN A 1 109 ? 8.621 7.182 2.711 1.00 84.44 109 GLN A N 1
ATOM 885 C CA . GLN A 1 109 ? 8.508 8.230 3.730 1.00 84.44 109 GLN A CA 1
ATOM 886 C C . GLN A 1 109 ? 7.770 9.477 3.215 1.00 84.44 109 GLN A C 1
ATOM 888 O O . GLN A 1 109 ? 7.051 10.123 3.977 1.00 84.44 109 GLN A O 1
ATOM 893 N N . LYS A 1 110 ? 7.924 9.800 1.922 1.00 83.12 110 LYS A N 1
ATOM 894 C CA . LYS A 1 110 ? 7.203 10.898 1.264 1.00 83.12 110 LYS A CA 1
ATOM 895 C C . LYS A 1 110 ? 5.690 10.677 1.308 1.00 83.12 110 LYS A C 1
ATOM 897 O O . LYS A 1 110 ? 4.977 11.592 1.699 1.00 83.12 110 LYS A O 1
ATOM 902 N N . TRP A 1 111 ? 5.219 9.463 1.024 1.00 84.94 111 TRP A N 1
ATOM 903 C CA . TRP A 1 111 ? 3.791 9.130 1.005 1.00 84.94 111 TRP A CA 1
ATOM 904 C C . TRP A 1 111 ? 3.185 9.188 2.409 1.00 84.94 111 TRP A C 1
ATOM 906 O O . TRP A 1 111 ? 2.113 9.756 2.594 1.00 84.94 111 TRP A O 1
ATOM 916 N N . ARG A 1 112 ? 3.926 8.724 3.427 1.00 78.19 112 ARG A N 1
ATOM 917 C CA . ARG A 1 112 ? 3.502 8.835 4.837 1.00 78.19 112 ARG A CA 1
ATOM 918 C C . ARG A 1 112 ? 3.364 10.282 5.320 1.00 78.19 112 ARG A C 1
ATOM 920 O O . ARG A 1 112 ? 2.511 10.566 6.152 1.00 78.19 112 ARG A O 1
ATOM 927 N N . ARG A 1 113 ? 4.215 11.193 4.833 1.00 69.62 113 ARG A N 1
ATOM 928 C CA . ARG 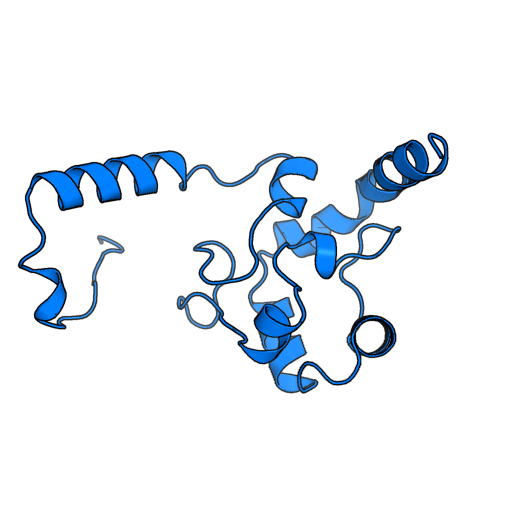A 1 113 ? 4.215 12.614 5.229 1.00 69.62 113 ARG A CA 1
ATOM 929 C C . ARG A 1 113 ? 3.188 13.443 4.449 1.00 69.62 113 ARG A C 1
ATOM 931 O O . ARG A 1 113 ? 2.518 14.291 5.036 1.00 69.62 113 ARG A O 1
ATOM 938 N N . GLN A 1 114 ? 3.064 13.195 3.143 1.00 59.69 114 GLN A N 1
ATOM 939 C CA . GLN A 1 114 ? 2.232 13.974 2.213 1.00 59.69 114 GLN A CA 1
ATOM 940 C C . GLN A 1 114 ? 0.727 13.728 2.359 1.00 59.69 114 GLN A C 1
ATOM 942 O O . GLN A 1 114 ? -0.057 14.574 1.938 1.00 59.69 114 GLN A O 1
ATOM 947 N N . GLY A 1 115 ? 0.317 12.654 3.040 1.00 51.66 115 GLY A N 1
ATOM 948 C CA . GLY A 1 115 ? -1.074 12.452 3.453 1.00 51.66 115 GLY A CA 1
ATOM 949 C C . GLY A 1 115 ? -1.659 13.584 4.316 1.00 51.66 115 GLY A C 1
ATOM 950 O O . GLY A 1 115 ? -2.862 13.693 4.496 1.00 51.66 115 GLY A O 1
ATOM 951 N N . THR A 1 116 ? -0.831 14.493 4.826 1.00 45.50 116 THR A N 1
ATOM 952 C CA . THR A 1 116 ? -1.267 15.495 5.805 1.00 45.50 116 THR A CA 1
ATOM 953 C C . THR A 1 116 ? -1.948 16.734 5.195 1.00 45.50 116 THR A C 1
ATOM 955 O O . THR A 1 116 ? -2.465 17.534 5.966 1.00 45.50 116 THR A O 1
ATOM 958 N N . VAL A 1 117 ? -1.960 16.950 3.864 1.00 46.50 117 VAL A N 1
ATOM 959 C CA . VAL A 1 117 ? -2.269 18.307 3.339 1.00 46.50 117 VAL A CA 1
ATOM 960 C C . VAL A 1 117 ? -3.415 18.444 2.314 1.00 46.50 117 VAL A C 1
ATOM 962 O O . VAL A 1 117 ? -3.931 19.548 2.222 1.00 46.50 117 VAL A O 1
ATOM 965 N N . LEU A 1 118 ? -3.910 17.425 1.587 1.00 44.62 118 LEU A N 1
ATOM 966 C CA . LEU A 1 118 ? -4.887 17.699 0.492 1.00 44.62 118 LEU A CA 1
ATOM 967 C C . LEU A 1 118 ? -6.102 16.759 0.327 1.00 44.62 118 LEU A C 1
ATOM 969 O O . LEU A 1 118 ? -6.934 17.001 -0.545 1.00 44.62 118 LEU A O 1
ATOM 973 N N . SER A 1 119 ? -6.313 15.738 1.164 1.00 44.28 119 SER A N 1
ATOM 974 C CA . SER A 1 119 ? -7.510 14.877 1.018 1.00 44.28 119 SER A CA 1
ATOM 975 C C . SER A 1 119 ? -8.810 15.516 1.531 1.00 44.28 119 SER A C 1
ATOM 977 O O . SER A 1 119 ? -9.893 15.098 1.121 1.00 44.28 119 SER A O 1
ATOM 979 N N . ALA A 1 120 ? -8.714 16.518 2.415 1.00 45.72 120 ALA A N 1
ATOM 980 C CA . ALA A 1 120 ? -9.871 17.183 3.014 1.00 45.72 120 ALA A CA 1
ATOM 981 C C . ALA A 1 120 ? -10.692 17.983 1.988 1.00 45.72 120 ALA A C 1
ATOM 983 O O . ALA A 1 120 ? -11.872 18.223 2.214 1.00 45.72 120 ALA A O 1
ATOM 984 N N . GLN A 1 121 ? -10.084 18.377 0.864 1.00 44.22 121 GLN A N 1
ATOM 985 C CA . GLN A 1 121 ? -10.775 19.054 -0.236 1.00 44.22 121 GLN A CA 1
ATOM 986 C C . GLN A 1 121 ? -11.335 18.046 -1.250 1.00 44.22 121 GLN A C 1
ATOM 988 O O . GLN A 1 121 ? -12.485 18.178 -1.648 1.00 44.22 121 GLN A O 1
ATOM 993 N N . TYR A 1 122 ? -10.585 16.987 -1.582 1.00 49.56 122 TYR A N 1
ATOM 994 C CA . TYR A 1 122 ? -10.987 16.001 -2.595 1.00 49.56 122 TYR A CA 1
ATOM 995 C C . TYR A 1 122 ? -12.124 15.059 -2.153 1.00 49.56 122 TYR A C 1
ATOM 997 O O . TYR A 1 122 ? -13.029 14.778 -2.931 1.00 49.56 122 TYR A O 1
ATOM 1005 N N . LYS A 1 123 ? -12.124 14.562 -0.904 1.00 51.84 123 LYS A N 1
ATOM 1006 C CA . LYS A 1 123 ? -13.238 13.717 -0.413 1.00 51.84 123 LYS A CA 1
ATOM 1007 C C . LYS A 1 123 ? -14.492 14.536 -0.077 1.00 51.84 123 LYS A C 1
ATOM 1009 O O . LYS A 1 123 ? -15.583 13.987 -0.100 1.00 51.84 123 LYS A O 1
ATOM 1014 N N . ARG A 1 124 ? -14.352 15.841 0.191 1.00 47.12 124 ARG A N 1
ATOM 1015 C CA . ARG A 1 124 ? -15.474 16.755 0.461 1.00 47.12 124 ARG A CA 1
ATOM 1016 C C . ARG A 1 124 ? -16.198 17.158 -0.823 1.00 47.12 124 ARG A C 1
ATOM 1018 O O . ARG A 1 124 ? -17.415 17.080 -0.862 1.00 47.12 124 ARG A O 1
ATOM 1025 N N . SER A 1 125 ? -15.455 17.427 -1.899 1.00 49.78 125 SER A N 1
ATOM 1026 C CA . SER A 1 125 ? -16.033 17.675 -3.226 1.00 49.78 125 SER A CA 1
ATOM 1027 C C . SER A 1 125 ? -16.762 16.466 -3.826 1.00 49.78 125 SER A C 1
ATOM 1029 O O . SER A 1 125 ? -17.593 16.646 -4.696 1.00 49.78 125 SER A O 1
ATOM 1031 N N . GLN A 1 126 ? -16.462 15.239 -3.387 1.00 47.88 126 GLN A N 1
ATOM 1032 C CA . GLN A 1 126 ? -17.155 14.020 -3.840 1.00 47.88 126 GLN A CA 1
ATOM 1033 C C . GLN A 1 126 ? -18.359 13.635 -2.960 1.00 47.88 126 GLN A C 1
ATOM 1035 O O . GLN A 1 126 ? -19.165 12.822 -3.381 1.00 47.88 126 GLN A O 1
ATOM 1040 N N . LEU A 1 127 ? -18.484 14.205 -1.754 1.00 49.19 127 LEU A N 1
ATOM 1041 C CA . LEU A 1 127 ? -19.645 14.033 -0.864 1.00 49.19 127 LEU A CA 1
ATOM 1042 C C . LEU A 1 127 ? -20.685 15.155 -1.025 1.00 49.19 127 LEU A C 1
ATOM 1044 O O . LEU A 1 127 ? -21.799 15.019 -0.542 1.00 49.19 127 LEU A O 1
ATOM 1048 N N . GLU A 1 128 ? -20.318 16.273 -1.655 1.00 42.16 128 GLU A N 1
ATOM 1049 C CA . GLU A 1 128 ? -21.217 17.397 -1.967 1.00 42.16 128 GLU A CA 1
ATOM 1050 C C . GLU A 1 128 ? -21.880 17.258 -3.360 1.00 42.16 128 GLU A C 1
ATOM 1052 O O . GLU A 1 128 ? -22.710 18.087 -3.726 1.00 42.16 128 GLU A O 1
ATOM 1057 N N . GLU A 1 129 ? -21.529 16.216 -4.128 1.00 45.38 129 GLU A N 1
ATOM 1058 C CA . GLU A 1 129 ? -22.097 15.888 -5.450 1.00 45.38 129 GLU A CA 1
ATOM 1059 C C . GLU A 1 129 ? -23.133 14.733 -5.418 1.00 45.38 129 GLU A C 1
ATOM 1061 O O . GLU A 1 129 ? -23.686 14.398 -6.467 1.00 45.38 129 GLU A O 1
ATOM 1066 N N . GLU A 1 130 ? -23.434 14.162 -4.242 1.00 37.81 130 GLU A N 1
ATOM 1067 C CA . GLU A 1 130 ? -24.530 13.194 -3.990 1.00 37.81 130 GLU A CA 1
ATOM 1068 C C . GLU A 1 130 ? -25.672 13.830 -3.181 1.00 37.81 130 GLU A C 1
ATOM 1070 O O . GLU A 1 130 ? -26.849 13.537 -3.500 1.00 37.81 130 GLU A O 1
#

Sequence (130 aa):
MSPFAIIENDTFFNVSVFFKQALQSWLQLQFHPPEKIEQILKQILWLNSNVLVDKIPVFMGKMFEKGILFLNDIVNCNGRVMSFMELSELYGKVCSIQEYNQLITALPQKWRRQGTVLSAQYKRSQLEEE

pLDDT: mean 77.68, std 18.69, range [31.83, 95.94]